Protein AF-A0A3R7E5X5-F1 (afdb_monomer)

Foldseek 3Di:
DDPVVVQVVPVVPDKDKDKDDDPVGIDIDIQQFDDDVVDTPGRGHDDDDDPD

Radius of gyration: 14.65 Å; Cα contacts (8 Å, |Δi|>4): 52; chains: 1; bounding box: 28×22×46 Å

Nearest PDB structures (foldseek):
  3l0x-assembly1_B  TM=4.309E-01  e=9.671E+00  Saccharomyces cerevisiae

Solvent-accessible surface area (backbone atoms only — not comparable to full-atom values): 3576 Å² total; per-residue (Å²): 136,59,71,69,65,54,52,62,68,48,58,90,59,91,60,59,70,51,74,49,82,54,99,91,48,75,49,78,51,62,56,29,60,35,65,65,84,93,44,78,78,38,73,77,44,85,83,83,76,84,93,122

pLDDT: mean 85.93, std 11.89, range [57.16, 97.81]

Sequence (52 aa):
MNMLKRIDKLAFKGTTTIGAISKEGVILASDTRVTMGSLIVHKKGKKVYKID

Secondary structure (DSSP, 8-state):
--HHHHHHHHTT-S--EEEEEETTEEEEEE---EEETTEEEESS--------

Structure (mmCIF, N/CA/C/O backbone):
data_AF-A0A3R7E5X5-F1
#
_entry.id   AF-A0A3R7E5X5-F1
#
loop_
_atom_site.group_PDB
_atom_site.id
_atom_site.type_symbol
_atom_site.label_atom_id
_atom_site.label_alt_id
_atom_site.label_comp_id
_atom_site.label_asym_id
_atom_site.label_entity_id
_atom_site.label_seq_id
_atom_site.pdbx_PDB_ins_code
_atom_site.Cartn_x
_atom_site.Cartn_y
_atom_site.Cartn_z
_atom_site.occupancy
_atom_site.B_iso_or_equiv
_atom_site.auth_seq_id
_atom_site.auth_comp_id
_atom_site.auth_asym_id
_atom_site.auth_atom_id
_atom_site.pdbx_PDB_model_num
ATOM 1 N N . MET A 1 1 ? 0.415 -8.742 -32.221 1.00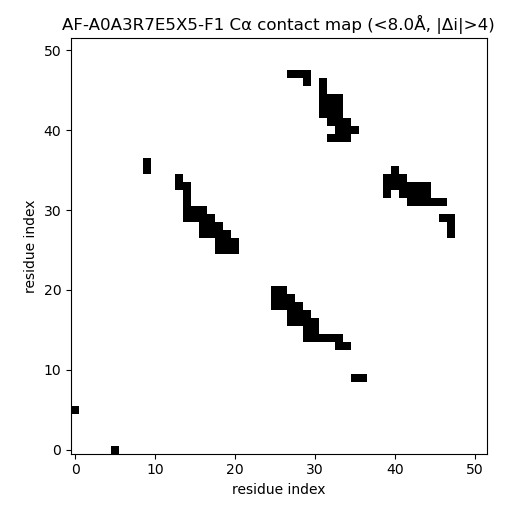 57.16 1 MET A N 1
ATOM 2 C CA . MET A 1 1 ? 0.155 -8.153 -30.882 1.00 57.16 1 MET A CA 1
ATOM 3 C C . MET A 1 1 ? 0.818 -6.780 -30.846 1.00 57.16 1 MET A C 1
ATOM 5 O O . MET A 1 1 ? 2.040 -6.733 -30.864 1.00 57.16 1 MET A O 1
ATOM 9 N N . ASN A 1 2 ? 0.049 -5.688 -30.876 1.00 79.81 2 ASN A N 1
ATOM 10 C CA . ASN A 1 2 ? 0.594 -4.338 -31.097 1.00 79.81 2 ASN A CA 1
ATOM 11 C C . ASN A 1 2 ? 1.323 -3.790 -29.857 1.00 79.81 2 ASN A C 1
ATOM 13 O O . ASN A 1 2 ? 0.984 -4.145 -28.729 1.00 79.81 2 ASN A O 1
ATOM 17 N N . MET A 1 3 ? 2.308 -2.915 -30.074 1.00 70.94 3 MET A N 1
ATOM 18 C CA . MET A 1 3 ? 3.174 -2.335 -29.035 1.00 70.94 3 MET A CA 1
ATOM 19 C C . MET A 1 3 ? 2.387 -1.620 -27.925 1.00 70.94 3 MET A C 1
ATOM 21 O O . MET A 1 3 ? 2.657 -1.841 -26.747 1.00 70.94 3 MET A O 1
ATOM 25 N N . LEU A 1 4 ? 1.339 -0.875 -28.292 1.00 72.00 4 LEU A N 1
ATOM 26 C CA . LEU A 1 4 ? 0.409 -0.227 -27.356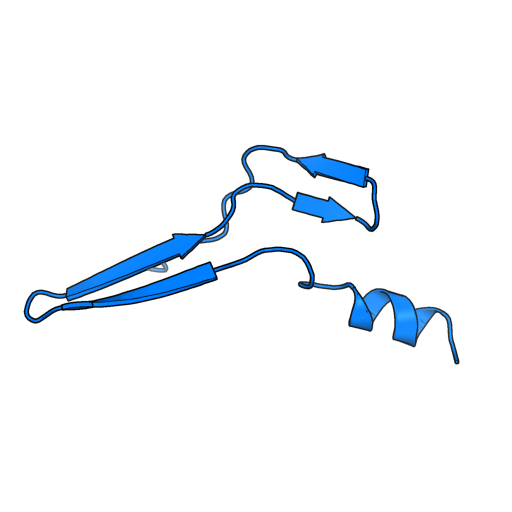 1.00 72.00 4 LEU A CA 1
ATOM 27 C C . LEU A 1 4 ? -0.231 -1.225 -26.375 1.00 72.00 4 LEU A C 1
ATOM 29 O O . LEU A 1 4 ? -0.203 -1.010 -25.168 1.00 72.00 4 LEU A O 1
ATOM 33 N N . LYS A 1 5 ? -0.671 -2.396 -26.863 1.00 70.38 5 LYS A N 1
ATOM 34 C CA . LYS A 1 5 ? -1.235 -3.459 -26.008 1.00 70.38 5 LYS A CA 1
ATOM 35 C C . LYS A 1 5 ? -0.229 -4.027 -24.998 1.00 70.38 5 LYS A C 1
ATOM 37 O O . LYS A 1 5 ? -0.652 -4.600 -24.000 1.00 70.38 5 LYS A O 1
ATOM 42 N N . ARG A 1 6 ? 1.086 -3.941 -25.249 1.00 69.81 6 ARG A N 1
ATOM 43 C CA . ARG A 1 6 ? 2.117 -4.415 -24.304 1.00 69.81 6 ARG A CA 1
ATOM 44 C C . ARG A 1 6 ? 2.362 -3.422 -23.171 1.00 69.81 6 ARG A C 1
ATOM 46 O O . ARG A 1 6 ? 2.567 -3.869 -22.047 1.00 69.81 6 ARG A O 1
ATOM 53 N N . ILE A 1 7 ? 2.330 -2.122 -23.461 1.00 70.50 7 ILE A N 1
ATOM 54 C CA . ILE A 1 7 ? 2.538 -1.066 -22.460 1.00 70.50 7 ILE A CA 1
ATOM 55 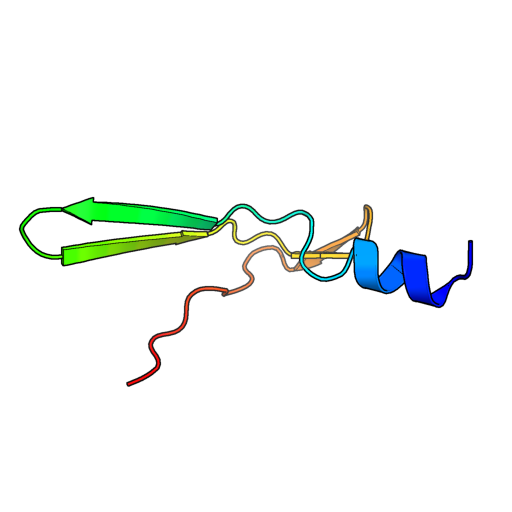C C . ILE A 1 7 ? 1.382 -1.067 -21.456 1.00 70.50 7 ILE A C 1
ATOM 57 O O . ILE A 1 7 ? 1.636 -1.164 -20.259 1.00 70.50 7 ILE A O 1
ATOM 61 N N . ASP A 1 8 ? 0.133 -1.121 -21.925 1.00 70.06 8 ASP A N 1
ATOM 62 C CA . ASP A 1 8 ? -1.046 -1.209 -21.046 1.00 70.06 8 ASP A CA 1
ATOM 63 C C . ASP A 1 8 ? -1.038 -2.457 -20.159 1.00 70.06 8 ASP A C 1
ATOM 65 O O . ASP A 1 8 ? -1.474 -2.430 -19.013 1.00 70.06 8 ASP A O 1
ATOM 69 N N . LYS A 1 9 ? -0.506 -3.576 -20.664 1.00 67.31 9 LYS A N 1
ATOM 70 C CA . LYS A 1 9 ? -0.443 -4.830 -19.900 1.00 67.31 9 LYS A CA 1
ATOM 71 C C . LYS A 1 9 ? 0.576 -4.781 -18.753 1.00 67.31 9 LYS A C 1
ATOM 73 O O . LYS A 1 9 ? 0.487 -5.598 -17.837 1.00 67.31 9 LYS A O 1
ATOM 78 N N . LEU A 1 10 ? 1.548 -3.872 -18.833 1.00 66.62 10 LEU A N 1
ATOM 79 C CA . LEU A 1 10 ? 2.575 -3.630 -17.816 1.00 66.62 10 LEU A CA 1
ATOM 80 C C . LEU A 1 10 ? 2.245 -2.415 -16.943 1.00 66.62 10 LEU A C 1
ATOM 82 O O . LEU A 1 10 ? 2.739 -2.332 -15.818 1.00 66.62 10 LEU A O 1
ATOM 86 N N . ALA A 1 11 ? 1.397 -1.503 -17.426 1.00 62.88 11 ALA A N 1
ATOM 87 C CA . ALA A 1 11 ? 0.861 -0.413 -16.6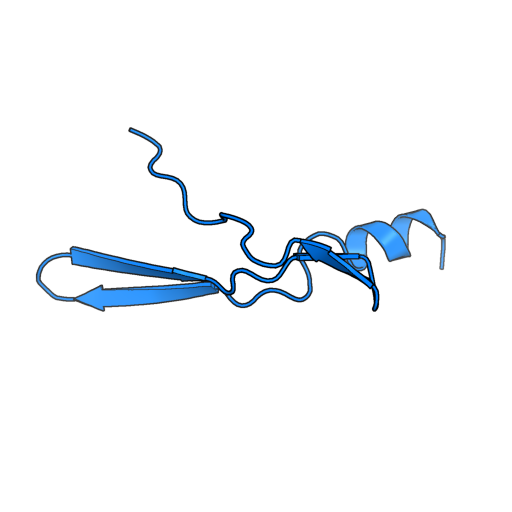33 1.00 62.88 11 ALA A CA 1
ATOM 88 C C . ALA A 1 11 ? 0.188 -0.992 -15.377 1.00 62.88 11 ALA A C 1
ATOM 90 O O . ALA A 1 11 ? -0.673 -1.868 -15.451 1.00 62.88 11 ALA A O 1
ATOM 91 N N . PHE A 1 12 ? 0.645 -0.537 -14.210 1.00 60.97 12 PHE A N 1
ATOM 92 C CA . PHE A 1 12 ? 0.156 -0.956 -12.889 1.00 60.97 12 PHE A CA 1
ATOM 93 C C . PHE A 1 12 ? 0.420 -2.421 -12.493 1.00 60.97 12 PHE A C 1
ATOM 95 O O . PHE A 1 12 ? -0.097 -2.875 -11.471 1.00 60.97 12 PHE A O 1
ATOM 102 N N . LYS A 1 13 ? 1.241 -3.177 -13.239 1.00 64.25 13 LYS A N 1
ATOM 103 C CA . LYS A 1 13 ? 1.621 -4.552 -12.871 1.00 64.25 13 LYS A CA 1
ATOM 104 C C . LYS A 1 13 ? 3.028 -4.597 -12.274 1.00 64.25 13 LYS A C 1
ATOM 106 O O . LYS A 1 13 ? 3.959 -4.024 -12.824 1.00 64.25 13 LYS A O 1
ATOM 111 N N . GLY A 1 14 ? 3.181 -5.307 -11.153 1.00 69.25 14 GLY A N 1
ATOM 112 C CA . GLY A 1 14 ? 4.472 -5.508 -10.474 1.00 69.25 14 GLY A CA 1
ATOM 113 C C . GLY A 1 14 ? 4.584 -4.895 -9.077 1.00 69.25 14 GLY A C 1
ATOM 114 O O . GLY A 1 14 ? 5.668 -4.899 -8.504 1.00 69.25 14 GLY A O 1
ATOM 115 N N . THR A 1 15 ? 3.491 -4.373 -8.519 1.00 80.88 15 THR A N 1
ATOM 116 C CA . THR A 1 15 ? 3.450 -3.843 -7.149 1.00 80.88 15 THR A CA 1
ATOM 117 C C . THR A 1 15 ? 2.341 -4.538 -6.375 1.00 80.88 15 THR A C 1
ATOM 119 O O . THR A 1 15 ? 1.230 -4.655 -6.889 1.00 80.88 15 THR A O 1
ATOM 122 N N . THR A 1 16 ? 2.621 -4.984 -5.153 1.00 90.31 16 THR A N 1
ATOM 123 C CA . THR A 1 16 ? 1.617 -5.627 -4.293 1.00 90.31 16 THR A CA 1
ATOM 124 C C . THR A 1 16 ? 1.006 -4.602 -3.350 1.00 90.31 16 THR A C 1
ATOM 126 O O . THR A 1 16 ? 1.732 -3.888 -2.658 1.00 90.31 16 THR A O 1
ATOM 129 N N . THR A 1 17 ? -0.321 -4.558 -3.287 1.00 93.75 17 THR A N 1
ATOM 130 C CA . THR A 1 17 ? -1.077 -3.774 -2.307 1.00 93.75 17 THR A CA 1
ATOM 131 C C . THR A 1 17 ? -1.995 -4.723 -1.554 1.00 93.75 17 THR A C 1
ATOM 133 O O . THR A 1 17 ? -2.654 -5.561 -2.166 1.00 93.75 17 THR A O 1
ATOM 136 N N . ILE A 1 18 ? -2.010 -4.609 -0.231 1.00 95.75 18 ILE A N 1
ATOM 137 C CA . ILE A 1 18 ? -2.857 -5.401 0.655 1.00 95.75 18 ILE A CA 1
ATOM 138 C C . ILE A 1 18 ? -3.750 -4.472 1.472 1.00 95.75 18 ILE A C 1
ATOM 140 O O . ILE A 1 18 ? -3.358 -3.358 1.829 1.00 95.75 18 ILE A O 1
ATOM 144 N N . GLY A 1 19 ? -4.948 -4.956 1.775 1.00 97.25 19 GLY A N 1
ATOM 145 C CA . GLY A 1 19 ? -5.878 -4.318 2.693 1.00 97.25 19 GLY A CA 1
ATOM 146 C C . GLY A 1 19 ? -6.350 -5.325 3.730 1.00 97.25 19 GLY A C 1
ATOM 147 O O . GLY A 1 19 ? -6.549 -6.495 3.405 1.00 97.25 19 GLY A O 1
ATOM 148 N N . ALA A 1 20 ? -6.520 -4.871 4.966 1.00 97.56 20 ALA A N 1
ATOM 149 C CA . ALA A 1 20 ? -7.075 -5.666 6.051 1.00 97.56 20 ALA A CA 1
ATOM 150 C C . ALA A 1 20 ? -8.172 -4.877 6.766 1.00 97.56 20 ALA A C 1
ATOM 152 O O . ALA A 1 20 ? -8.029 -3.677 7.006 1.00 97.56 20 ALA A O 1
ATOM 153 N N . ILE A 1 21 ? -9.255 -5.571 7.108 1.00 97.81 21 ILE A N 1
ATOM 154 C CA . ILE A 1 21 ? -10.382 -5.022 7.863 1.00 97.81 21 ILE A CA 1
ATOM 155 C C . ILE A 1 21 ? -10.294 -5.556 9.293 1.00 97.81 21 ILE A C 1
ATOM 157 O O . ILE 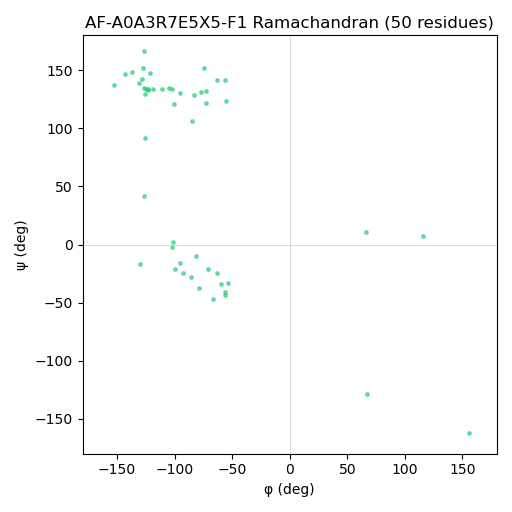A 1 21 ? -10.082 -6.750 9.504 1.00 97.81 21 ILE A O 1
ATOM 161 N N . SER A 1 22 ? -10.473 -4.666 10.263 1.00 95.88 22 SER A N 1
ATOM 162 C CA . SER A 1 22 ? -10.627 -4.975 11.682 1.00 95.88 22 SER A CA 1
ATOM 163 C C . SER A 1 22 ? -11.906 -4.321 12.208 1.00 95.88 22 SER A C 1
ATOM 165 O O . SER A 1 22 ? -12.481 -3.451 11.554 1.00 95.88 22 SER A O 1
ATOM 167 N N . LYS A 1 23 ? -12.351 -4.712 13.408 1.00 97.44 23 LYS A N 1
ATOM 168 C CA . LYS A 1 23 ? -13.538 -4.125 14.059 1.00 97.44 23 LYS A CA 1
ATOM 169 C C . LYS A 1 23 ? -13.459 -2.597 14.165 1.00 97.44 23 LYS A C 1
ATOM 171 O O . LYS A 1 23 ? -14.482 -1.933 14.078 1.00 97.44 23 LYS A O 1
ATOM 176 N N . GLU A 1 24 ? -12.254 -2.064 14.343 1.00 96.25 24 GLU A N 1
ATOM 177 C CA . GLU A 1 24 ? -12.002 -0.642 14.608 1.00 96.25 24 GLU A CA 1
ATOM 178 C C . GLU A 1 24 ? -11.523 0.139 13.375 1.00 96.25 24 GLU A C 1
ATOM 180 O O . GLU A 1 24 ? -11.237 1.329 13.475 1.00 96.25 24 GLU A O 1
ATOM 185 N N . GLY A 1 25 ? -11.423 -0.497 12.201 1.00 96.50 25 GLY A N 1
ATOM 186 C CA . GLY A 1 25 ? -11.046 0.223 10.988 1.00 96.50 25 GLY A CA 1
ATOM 187 C C . GLY A 1 25 ? -10.408 -0.623 9.896 1.00 96.50 25 GLY A C 1
ATOM 188 O O . GLY A 1 25 ? -10.516 -1.849 9.859 1.00 96.50 25 GLY A O 1
ATOM 189 N N . VAL A 1 26 ? -9.736 0.071 8.979 1.00 97.19 26 VAL A N 1
ATOM 190 C CA . VAL A 1 26 ? -9.120 -0.510 7.784 1.00 97.19 26 VAL A CA 1
ATOM 191 C C . VAL A 1 26 ? -7.652 -0.113 7.723 1.00 97.19 26 VAL A C 1
ATOM 193 O O . VAL A 1 26 ? -7.303 1.051 7.910 1.00 97.19 26 VAL A O 1
ATOM 196 N N . ILE A 1 27 ? -6.795 -1.084 7.422 1.00 96.94 27 ILE A N 1
ATOM 197 C CA . ILE A 1 27 ? -5.367 -0.873 7.185 1.00 96.94 27 ILE A CA 1
ATOM 198 C C . ILE A 1 27 ? -5.088 -1.122 5.708 1.00 96.94 27 ILE A C 1
ATOM 200 O O . ILE A 1 27 ? -5.512 -2.134 5.151 1.00 96.94 27 ILE A O 1
ATOM 204 N N . LEU A 1 28 ? -4.336 -0.215 5.088 1.00 97.56 28 LEU A N 1
ATOM 205 C CA . LEU A 1 28 ? -3.819 -0.362 3.731 1.00 97.56 28 LEU A CA 1
ATOM 206 C C . LEU A 1 28 ? -2.294 -0.340 3.768 1.00 97.56 28 LEU A C 1
ATOM 208 O O . LEU A 1 28 ? -1.693 0.534 4.391 1.00 97.56 28 LEU A O 1
ATOM 212 N N . ALA A 1 29 ? -1.665 -1.271 3.060 1.00 95.75 29 ALA A N 1
ATOM 213 C CA . ALA A 1 29 ? -0.221 -1.302 2.881 1.00 95.75 29 ALA A CA 1
ATOM 214 C C . ALA A 1 29 ? 0.120 -1.629 1.427 1.00 95.75 29 ALA A C 1
ATOM 216 O O . ALA A 1 29 ? -0.605 -2.346 0.742 1.00 95.75 29 ALA A O 1
ATOM 217 N N . SER A 1 30 ? 1.239 -1.102 0.939 1.00 94.38 30 SER A N 1
ATOM 218 C CA . SER A 1 30 ? 1.688 -1.338 -0.430 1.00 94.38 30 SER A CA 1
ATOM 219 C C . SER A 1 30 ? 3.201 -1.452 -0.491 1.00 94.38 30 SER A C 1
ATOM 221 O O . SER A 1 30 ? 3.905 -0.734 0.218 1.00 94.38 30 SER A O 1
ATOM 223 N N . ASP A 1 31 ? 3.701 -2.286 -1.405 1.00 93.88 31 ASP A N 1
ATOM 224 C CA . ASP A 1 31 ? 5.107 -2.256 -1.799 1.00 93.88 31 ASP A CA 1
ATOM 225 C C . ASP A 1 31 ? 5.473 -0.842 -2.281 1.00 93.88 31 ASP A C 1
ATOM 227 O O . ASP A 1 31 ? 4.689 -0.147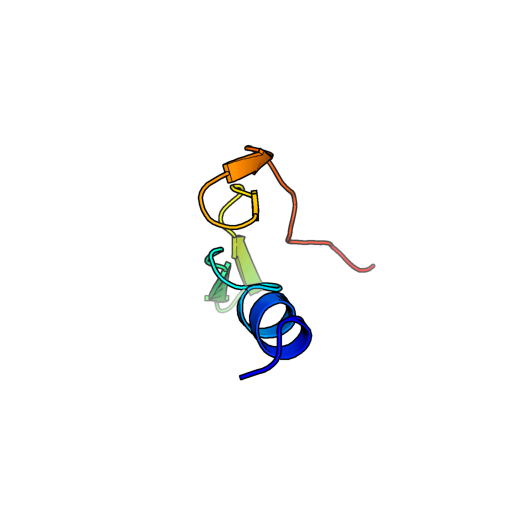 -2.939 1.00 93.88 31 ASP A O 1
ATOM 231 N N . THR A 1 32 ? 6.680 -0.408 -1.938 1.00 93.25 32 THR A N 1
ATOM 232 C CA . THR A 1 32 ? 7.223 0.919 -2.222 1.00 93.25 32 THR A CA 1
ATOM 233 C C . THR A 1 32 ? 8.068 0.943 -3.495 1.00 93.25 32 THR A C 1
ATOM 235 O O . THR A 1 32 ? 8.260 2.011 -4.080 1.00 93.25 32 THR A O 1
ATOM 238 N N . ARG A 1 33 ? 8.490 -0.213 -4.017 1.00 92.25 33 ARG A N 1
ATOM 239 C CA . ARG A 1 33 ? 9.203 -0.295 -5.297 1.00 92.25 33 ARG A CA 1
ATOM 240 C C . ARG A 1 33 ? 8.322 0.192 -6.454 1.00 92.25 33 ARG A C 1
ATOM 242 O O . ARG A 1 33 ? 7.115 -0.043 -6.475 1.00 92.25 33 ARG A O 1
ATOM 249 N N . VAL A 1 34 ? 8.915 0.896 -7.412 1.00 89.69 34 VAL A N 1
ATOM 250 C CA . VAL A 1 34 ? 8.296 1.269 -8.691 1.00 89.69 34 VAL A CA 1
ATOM 251 C C . VAL A 1 34 ? 9.222 0.789 -9.798 1.00 89.69 34 VAL A C 1
A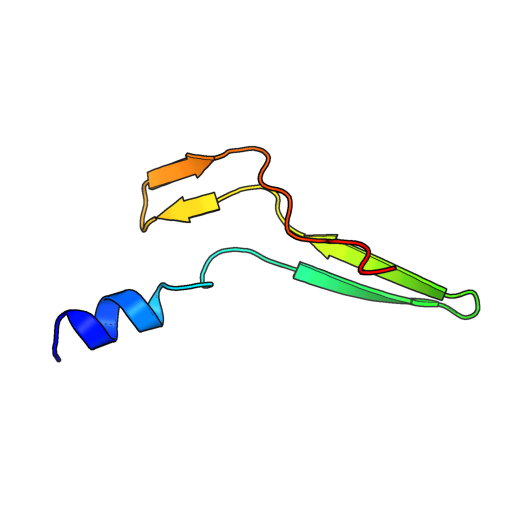TOM 253 O O . VAL A 1 34 ? 10.430 1.045 -9.752 1.00 89.69 34 VAL A O 1
ATOM 256 N N . THR A 1 35 ? 8.664 0.070 -10.768 1.00 87.44 35 THR A N 1
ATOM 257 C CA . THR A 1 35 ? 9.423 -0.529 -11.868 1.00 87.44 35 THR A CA 1
ATOM 258 C C . THR A 1 35 ? 8.839 -0.139 -13.219 1.00 87.44 35 THR A C 1
ATOM 260 O O . THR A 1 35 ? 7.646 0.133 -13.334 1.00 87.44 35 THR A O 1
ATOM 263 N N . MET A 1 36 ? 9.694 -0.110 -14.238 1.00 85.69 36 MET A N 1
ATOM 264 C CA . MET A 1 36 ? 9.310 -0.017 -15.644 1.00 85.69 36 MET A CA 1
ATOM 265 C C . MET A 1 36 ? 9.972 -1.192 -16.367 1.00 85.69 36 MET A C 1
ATOM 267 O O . MET A 1 36 ? 11.143 -1.133 -16.742 1.00 85.69 36 MET A O 1
ATOM 271 N N . GLY A 1 37 ? 9.257 -2.315 -16.465 1.00 80.88 37 GLY A N 1
ATOM 272 C CA . GLY A 1 37 ? 9.871 -3.591 -16.840 1.00 80.88 37 GLY A CA 1
ATOM 273 C C . GLY A 1 37 ? 10.837 -4.081 -15.753 1.00 80.88 37 GLY A C 1
ATOM 274 O O . GLY A 1 37 ? 10.470 -4.144 -14.584 1.00 80.88 37 GLY A O 1
ATOM 275 N N . SER A 1 38 ? 12.074 -4.422 -16.119 1.00 83.69 38 SER A N 1
ATOM 276 C CA . SER A 1 38 ? 13.122 -4.855 -15.177 1.00 83.69 38 SER A CA 1
ATOM 277 C C . SER A 1 38 ? 13.845 -3.702 -14.464 1.00 83.69 38 SER A C 1
ATOM 279 O O . SER A 1 38 ? 14.596 -3.941 -13.519 1.00 83.69 38 SER A O 1
ATOM 281 N N . LEU A 1 39 ? 13.628 -2.453 -14.889 1.00 86.81 39 LEU A N 1
ATOM 282 C CA . LEU A 1 39 ? 14.279 -1.277 -14.315 1.00 86.81 39 LEU A CA 1
ATOM 283 C C . LEU A 1 39 ? 13.549 -0.798 -13.054 1.00 86.81 39 LEU A C 1
ATOM 285 O O . LEU A 1 39 ? 12.347 -0.536 -13.094 1.00 86.81 39 LEU A O 1
ATOM 289 N N . ILE A 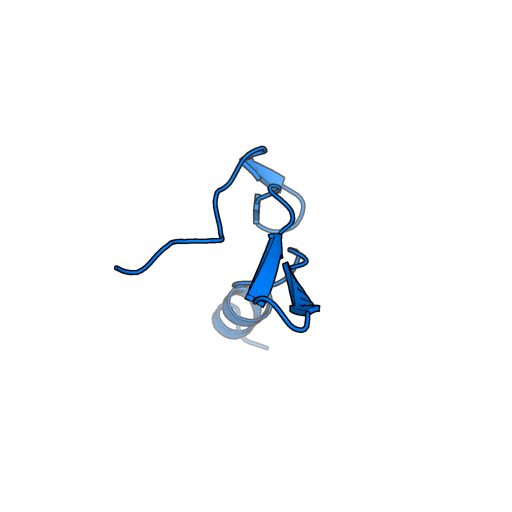1 40 ? 14.282 -0.604 -11.952 1.00 90.81 40 ILE A N 1
ATOM 290 C CA . ILE A 1 40 ? 13.766 0.060 -10.745 1.00 90.81 40 ILE A CA 1
ATOM 291 C C . ILE A 1 40 ? 13.916 1.571 -10.921 1.00 90.81 40 ILE A C 1
ATOM 293 O O . ILE A 1 40 ? 15.017 2.103 -10.807 1.00 90.81 40 ILE A O 1
ATOM 297 N N . VAL A 1 41 ? 12.800 2.258 -11.159 1.00 91.31 41 VAL A N 1
ATOM 298 C CA . VAL A 1 41 ? 12.779 3.716 -11.362 1.00 91.31 41 VAL A CA 1
ATOM 299 C C . VAL A 1 41 ? 12.690 4.485 -10.045 1.00 91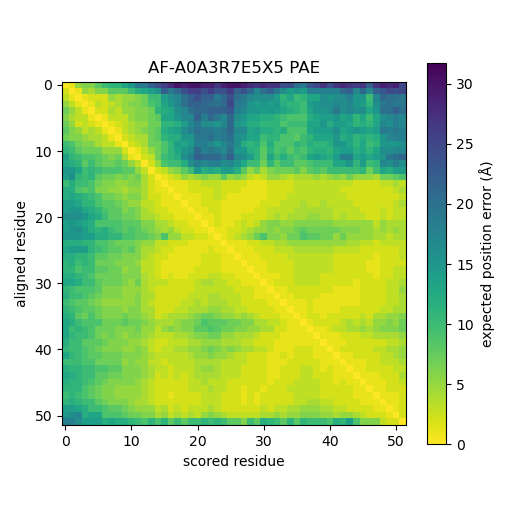.31 41 VAL A C 1
ATOM 301 O O . VAL A 1 41 ? 13.184 5.601 -9.943 1.00 91.31 41 VAL A O 1
ATOM 304 N N . HIS A 1 42 ? 12.084 3.889 -9.012 1.00 91.25 42 HIS A N 1
ATOM 305 C CA . HIS A 1 42 ? 11.976 4.510 -7.695 1.00 91.25 42 HIS A CA 1
ATOM 306 C C . HIS A 1 42 ? 11.882 3.452 -6.590 1.00 91.25 42 HIS A C 1
ATOM 308 O O . HIS A 1 42 ? 11.163 2.461 -6.719 1.00 91.25 42 HIS A O 1
ATOM 314 N N . LYS A 1 43 ? 12.598 3.657 -5.478 1.00 92.62 43 LYS A N 1
ATOM 315 C CA . LYS A 1 43 ? 12.649 2.684 -4.368 1.00 92.62 43 LYS A CA 1
ATOM 316 C C . LYS A 1 43 ? 11.607 2.926 -3.274 1.00 92.62 43 LYS A C 1
ATOM 318 O O . LYS A 1 43 ? 11.273 1.990 -2.567 1.00 92.62 43 LYS A O 1
ATOM 323 N N . LYS A 1 44 ? 11.115 4.160 -3.115 1.00 94.50 44 LYS A N 1
ATOM 324 C CA . LYS A 1 44 ? 10.210 4.572 -2.020 1.00 94.50 44 LYS A CA 1
ATOM 325 C C . LYS A 1 44 ? 8.924 5.244 -2.523 1.00 94.50 44 LYS A C 1
ATOM 327 O O . LYS A 1 44 ? 8.538 6.306 -2.052 1.00 94.50 44 LYS A O 1
ATOM 332 N N . GLY A 1 45 ? 8.325 4.707 -3.583 1.00 92.56 45 GLY A N 1
ATOM 333 C CA . GLY A 1 45 ? 7.173 5.320 -4.244 1.00 92.56 45 GLY A CA 1
ATOM 334 C C . GLY A 1 45 ? 5.913 5.178 -3.398 1.00 92.56 45 GLY A C 1
ATOM 335 O O . GLY A 1 45 ? 5.511 4.051 -3.095 1.00 92.56 45 GLY A O 1
ATOM 336 N N . LYS A 1 46 ? 5.293 6.308 -3.045 1.00 93.44 46 LYS A N 1
ATOM 337 C CA . LYS A 1 46 ? 4.018 6.358 -2.322 1.00 93.44 46 LYS A CA 1
ATOM 338 C C . LYS A 1 46 ? 2.875 5.950 -3.256 1.00 93.44 46 LYS A C 1
ATOM 340 O O . LYS A 1 46 ? 2.814 6.412 -4.388 1.00 93.44 46 LYS A O 1
ATOM 345 N N . LYS A 1 47 ? 2.006 5.055 -2.781 1.00 92.25 47 LYS A N 1
ATOM 346 C CA . LYS A 1 47 ? 0.851 4.531 -3.541 1.00 92.25 47 LYS A CA 1
ATOM 347 C C . LYS A 1 47 ? -0.467 4.596 -2.765 1.00 92.25 47 LYS A C 1
ATOM 349 O O . LYS A 1 47 ? -1.527 4.514 -3.366 1.00 92.25 47 LYS A O 1
ATOM 354 N N . VAL A 1 48 ? -0.400 4.769 -1.444 1.00 94.19 48 VAL A N 1
ATOM 355 C CA . VAL A 1 48 ? -1.567 4.966 -0.577 1.00 94.19 48 VAL A CA 1
ATOM 356 C C . VAL A 1 48 ? -1.688 6.457 -0.274 1.00 94.19 48 VAL A C 1
ATOM 358 O O . VAL A 1 48 ? -0.757 7.061 0.269 1.00 94.19 48 VAL A O 1
ATOM 361 N N . TYR A 1 49 ? -2.820 7.048 -0.647 1.00 95.81 49 TYR A N 1
ATOM 362 C CA . TYR A 1 49 ? -3.120 8.466 -0.466 1.00 95.81 49 TYR A CA 1
ATOM 363 C C . TYR A 1 49 ? -4.411 8.618 0.338 1.00 95.81 49 TYR A C 1
ATOM 365 O O . TYR A 1 49 ? -5.399 7.945 0.053 1.00 95.81 49 TYR A O 1
ATOM 373 N N . LYS A 1 50 ? -4.387 9.499 1.343 1.00 94.75 50 LYS A N 1
ATOM 374 C CA . LYS A 1 50 ? -5.601 9.979 2.010 1.00 94.75 50 LYS A CA 1
ATOM 375 C C . LYS A 1 50 ? -6.246 11.004 1.075 1.00 94.75 50 LYS A C 1
ATOM 377 O O . LYS A 1 50 ? -5.526 11.845 0.543 1.00 94.75 50 LYS A O 1
ATOM 382 N N . ILE A 1 51 ? -7.544 10.866 0.826 1.00 93.69 51 ILE A N 1
ATOM 383 C CA . ILE A 1 51 ? -8.279 11.645 -0.192 1.00 93.69 51 ILE A CA 1
ATOM 384 C C . ILE A 1 51 ? -9.102 12.784 0.440 1.00 93.69 51 ILE A C 1
ATOM 386 O O . ILE A 1 51 ? -9.712 13.571 -0.269 1.00 93.69 51 ILE A O 1
ATOM 390 N N . ASP A 1 52 ? -9.078 12.875 1.767 1.00 84.44 52 ASP A N 1
ATOM 391 C CA . ASP A 1 52 ? -9.701 13.920 2.581 1.00 84.44 52 ASP A CA 1
ATOM 392 C C . ASP A 1 52 ? -8.619 14.732 3.299 1.00 84.44 52 ASP A C 1
ATOM 394 O O . ASP A 1 52 ? -7.791 14.088 4.001 1.00 84.44 52 ASP A O 1
#

Mean predicted aligned error: 6.55 Å